Protein AF-A0A2D4GLW4-F1 (afdb_monomer)

Structure (mmCIF, N/CA/C/O backbone):
data_AF-A0A2D4GLW4-F1
#
_entry.id   AF-A0A2D4GLW4-F1
#
loop_
_atom_site.group_PDB
_atom_site.id
_atom_site.type_symbol
_atom_site.label_atom_id
_atom_site.label_alt_id
_atom_site.label_comp_id
_atom_site.label_asym_id
_atom_site.label_entity_id
_atom_site.label_seq_id
_atom_site.pdbx_PDB_ins_code
_atom_site.Cartn_x
_atom_site.Cartn_y
_atom_site.Cartn_z
_atom_site.occupancy
_atom_site.B_iso_or_equiv
_atom_site.auth_seq_id
_atom_site.auth_comp_id
_atom_site.auth_asym_id
_atom_site.auth_atom_id
_atom_site.pdbx_PDB_model_num
ATOM 1 N N . MET A 1 1 ? 34.005 10.440 -14.969 1.00 48.97 1 MET A N 1
ATOM 2 C CA . MET A 1 1 ? 32.680 9.782 -14.919 1.00 48.97 1 MET A CA 1
ATOM 3 C C . MET A 1 1 ? 31.689 10.668 -15.653 1.00 48.97 1 MET A C 1
ATOM 5 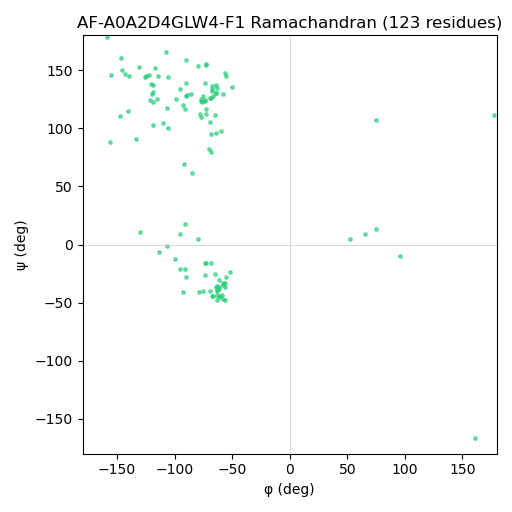O O . MET A 1 1 ? 31.337 11.724 -15.141 1.00 48.97 1 MET A O 1
ATOM 9 N N . GLY A 1 2 ? 31.358 10.321 -16.899 1.00 56.38 2 GLY A N 1
ATOM 10 C CA . GLY A 1 2 ? 30.491 11.140 -17.747 1.00 56.38 2 GLY A CA 1
ATOM 11 C C . GLY A 1 2 ? 29.089 11.242 -17.156 1.00 56.38 2 GLY A C 1
ATOM 12 O O . GLY A 1 2 ? 28.498 10.227 -16.790 1.00 56.38 2 GLY A O 1
ATOM 13 N N . ARG A 1 3 ? 28.567 12.466 -17.048 1.00 59.78 3 ARG A N 1
ATOM 14 C CA . ARG A 1 3 ? 27.148 12.727 -16.795 1.00 59.78 3 ARG A CA 1
ATOM 15 C C . ARG A 1 3 ? 26.378 12.295 -18.045 1.00 59.78 3 ARG A C 1
ATOM 17 O O . ARG A 1 3 ? 26.107 13.122 -18.904 1.00 59.78 3 ARG A O 1
ATOM 24 N N . GLY A 1 4 ? 26.136 10.992 -18.186 1.00 67.00 4 GLY A N 1
ATOM 25 C CA . GLY A 1 4 ? 25.185 10.485 -19.172 1.00 67.00 4 GLY A CA 1
ATOM 26 C C . GLY A 1 4 ? 23.835 11.151 -18.940 1.00 67.00 4 GLY A C 1
ATOM 27 O O . GLY A 1 4 ? 23.490 11.455 -17.790 1.00 67.00 4 GLY A O 1
ATOM 28 N N . ASP A 1 5 ? 23.124 11.411 -20.031 1.00 85.12 5 ASP A N 1
ATOM 29 C CA . ASP A 1 5 ? 21.783 11.976 -20.000 1.00 85.12 5 ASP A CA 1
ATOM 30 C C . ASP A 1 5 ? 20.911 11.162 -19.030 1.00 85.12 5 ASP A C 1
ATOM 32 O O . ASP A 1 5 ? 21.006 9.933 -18.953 1.00 85.12 5 ASP A O 1
ATOM 36 N N . TRP A 1 6 ? 20.132 11.840 -18.192 1.00 88.12 6 TRP A N 1
ATOM 37 C CA . TRP A 1 6 ? 19.430 11.186 -17.083 1.00 88.12 6 TRP A CA 1
ATOM 38 C C . TRP A 1 6 ? 18.445 10.122 -17.582 1.00 88.12 6 TRP A C 1
ATOM 40 O O . TRP A 1 6 ? 18.273 9.099 -16.918 1.00 88.12 6 TRP A O 1
ATOM 50 N N . TYR A 1 7 ? 17.893 10.325 -18.780 1.00 90.75 7 TYR A N 1
ATOM 51 C CA . TYR A 1 7 ? 17.074 9.356 -19.499 1.00 90.75 7 TYR A CA 1
ATOM 52 C C . TYR A 1 7 ? 17.814 8.032 -19.714 1.00 90.75 7 TYR A C 1
ATOM 54 O O . TYR A 1 7 ? 17.312 6.979 -19.337 1.00 90.75 7 TYR A O 1
ATOM 62 N N . GLU A 1 8 ? 19.063 8.071 -20.183 1.00 90.38 8 GLU A N 1
ATOM 63 C CA . GLU A 1 8 ? 19.867 6.867 -20.426 1.00 90.38 8 GLU A CA 1
ATOM 64 C C . GLU A 1 8 ? 20.137 6.083 -19.128 1.00 90.38 8 GLU A C 1
ATOM 66 O O . GLU A 1 8 ? 20.178 4.849 -19.108 1.00 90.38 8 GLU A O 1
ATOM 71 N N . ARG A 1 9 ? 20.315 6.795 -18.008 1.00 88.75 9 ARG A N 1
ATOM 72 C CA . ARG A 1 9 ? 20.504 6.169 -16.690 1.00 88.75 9 ARG A CA 1
ATOM 73 C C . ARG A 1 9 ? 19.230 5.492 -16.207 1.00 88.75 9 ARG A C 1
ATOM 75 O O . ARG A 1 9 ? 19.312 4.402 -15.640 1.00 88.75 9 ARG A O 1
ATOM 82 N N . ILE A 1 10 ? 18.081 6.124 -16.430 1.00 92.06 10 ILE A N 1
ATOM 83 C CA . ILE A 1 10 ? 16.782 5.542 -16.101 1.00 92.06 10 ILE A CA 1
ATOM 84 C C . ILE A 1 10 ? 16.507 4.330 -16.980 1.00 92.06 10 ILE A C 1
ATOM 86 O O . ILE A 1 10 ? 16.147 3.292 -16.439 1.00 92.06 10 ILE A O 1
ATOM 90 N N . ASP A 1 11 ? 16.765 4.399 -18.283 1.00 91.19 11 ASP A N 1
ATOM 91 C CA . ASP A 1 11 ? 16.563 3.269 -19.192 1.00 91.19 11 ASP A CA 1
ATOM 92 C C . ASP A 1 11 ? 17.402 2.057 -18.774 1.00 91.19 11 ASP A C 1
ATOM 94 O O . ASP A 1 11 ? 16.897 0.934 -18.695 1.00 91.19 11 ASP A O 1
ATOM 98 N N . LYS A 1 12 ? 18.672 2.278 -18.410 1.00 89.06 12 LYS A N 1
ATOM 99 C CA . LYS A 1 12 ? 19.558 1.228 -17.881 1.00 89.06 12 LYS A CA 1
ATOM 100 C C . LYS A 1 12 ? 19.059 0.660 -16.551 1.00 89.06 12 LYS A C 1
ATOM 102 O O . LYS A 1 12 ? 19.071 -0.557 -16.369 1.00 89.06 12 LYS A O 1
ATOM 107 N N . MET A 1 13 ? 18.615 1.519 -15.632 1.00 91.19 13 MET A N 1
ATOM 108 C CA . MET A 1 13 ? 18.058 1.108 -14.339 1.00 91.19 13 MET A CA 1
ATOM 109 C C . MET A 1 13 ? 16.779 0.286 -14.518 1.00 91.19 13 MET A C 1
ATOM 111 O O . MET A 1 13 ? 16.647 -0.783 -13.924 1.00 91.19 13 MET A O 1
ATOM 115 N N . LEU A 1 14 ? 15.851 0.762 -15.349 1.00 91.38 14 LEU A N 1
ATOM 116 C CA . LEU A 1 14 ? 14.602 0.076 -15.649 1.00 91.38 14 LEU A CA 1
ATOM 117 C C . LEU A 1 14 ? 14.890 -1.270 -16.299 1.00 91.38 14 LEU A C 1
ATOM 119 O O . LEU A 1 14 ? 14.314 -2.268 -15.879 1.00 91.38 14 LEU A O 1
ATOM 123 N N . LEU A 1 15 ? 15.809 -1.337 -17.266 1.00 89.06 15 LEU A N 1
ATOM 124 C CA . LEU A 1 15 ? 16.198 -2.606 -17.871 1.00 89.06 15 LEU A CA 1
ATOM 125 C C . LEU A 1 15 ? 16.720 -3.588 -16.815 1.00 89.06 15 LEU A C 1
ATOM 127 O O . LEU A 1 15 ? 16.263 -4.727 -16.789 1.00 89.06 15 LEU A O 1
ATOM 131 N N . ALA A 1 16 ? 17.615 -3.149 -15.922 1.00 87.00 16 ALA A N 1
ATOM 132 C CA . ALA A 1 16 ? 18.152 -3.981 -14.845 1.00 87.00 16 ALA A CA 1
ATOM 133 C C . ALA A 1 16 ? 17.056 -4.482 -13.889 1.00 87.00 16 ALA A C 1
ATOM 135 O O . ALA A 1 16 ? 17.014 -5.670 -13.565 1.00 87.00 16 ALA A O 1
ATOM 136 N N . GLN A 1 17 ? 16.128 -3.613 -13.488 1.00 89.94 17 GLN A N 1
ATOM 137 C CA . GLN A 1 17 ? 15.001 -3.988 -12.633 1.00 89.94 17 GLN A CA 1
ATOM 138 C C . GLN A 1 17 ? 14.074 -5.002 -13.321 1.00 89.94 17 GLN A C 1
ATOM 140 O O . GLN A 1 17 ? 13.647 -5.962 -12.687 1.00 89.94 17 GLN A O 1
ATOM 145 N N . HIS A 1 18 ? 13.817 -4.848 -14.622 1.00 88.56 18 HIS A N 1
ATOM 146 C CA . HIS A 1 18 ? 12.903 -5.719 -15.361 1.00 88.56 18 HIS A CA 1
ATOM 147 C C . HIS A 1 18 ? 13.462 -7.116 -15.644 1.00 88.56 18 HIS A C 1
ATOM 149 O O . HIS A 1 18 ? 12.665 -8.033 -15.835 1.00 88.56 18 HIS A O 1
ATOM 155 N N . ILE A 1 19 ? 14.788 -7.283 -15.714 1.00 87.00 19 ILE A N 1
ATOM 156 C CA . ILE A 1 19 ? 15.440 -8.578 -15.995 1.00 87.00 19 ILE A CA 1
ATOM 157 C C . ILE A 1 19 ? 15.868 -9.323 -14.727 1.00 87.00 19 ILE A C 1
ATOM 159 O O . ILE A 1 19 ? 16.087 -10.530 -14.785 1.00 87.00 19 ILE A O 1
ATOM 163 N N . THR A 1 20 ? 16.017 -8.622 -13.599 1.00 85.00 20 THR A N 1
ATOM 164 C CA . THR A 1 20 ? 16.483 -9.233 -12.350 1.00 85.00 20 THR A CA 1
ATOM 165 C C . THR A 1 20 ? 15.340 -10.027 -11.711 1.00 85.00 20 THR A C 1
ATOM 167 O O . THR A 1 20 ? 14.270 -9.459 -11.474 1.00 85.00 20 THR A O 1
ATOM 170 N N . PRO A 1 21 ? 15.518 -11.332 -11.438 1.00 81.81 21 PRO A N 1
ATOM 171 C CA . PRO A 1 21 ? 14.502 -12.122 -10.758 1.00 81.81 21 PRO A CA 1
ATOM 172 C C . PRO A 1 21 ? 14.339 -11.648 -9.312 1.00 81.81 21 PRO A C 1
ATOM 174 O O . PRO A 1 21 ? 15.321 -11.397 -8.612 1.00 81.81 21 PRO A O 1
ATOM 177 N N . HIS A 1 22 ? 13.093 -11.533 -8.858 1.00 77.62 22 HIS A N 1
ATOM 178 C CA . HIS A 1 22 ? 12.806 -11.199 -7.467 1.00 77.62 22 HIS A CA 1
ATOM 179 C C . HIS A 1 22 ? 13.095 -12.406 -6.563 1.00 77.62 22 HIS A C 1
ATOM 181 O O . HIS A 1 22 ? 12.737 -13.527 -6.918 1.00 77.62 22 HIS A O 1
ATOM 187 N N . SER A 1 23 ? 13.692 -12.197 -5.386 1.00 72.88 23 SER A N 1
ATOM 188 C CA . SER A 1 23 ? 14.076 -13.284 -4.468 1.00 72.88 23 SER A CA 1
ATOM 189 C C . SER A 1 23 ? 12.885 -14.113 -3.981 1.00 72.88 23 SER A C 1
ATOM 191 O O . SER A 1 23 ? 12.999 -15.322 -3.856 1.00 72.88 23 SER A O 1
ATOM 193 N N . THR A 1 24 ? 11.736 -13.477 -3.751 1.00 72.12 24 THR A N 1
ATOM 194 C CA . THR A 1 24 ? 10.498 -14.150 -3.318 1.00 72.12 24 THR A CA 1
ATOM 195 C C . THR A 1 24 ? 9.817 -14.910 -4.457 1.00 72.12 24 TH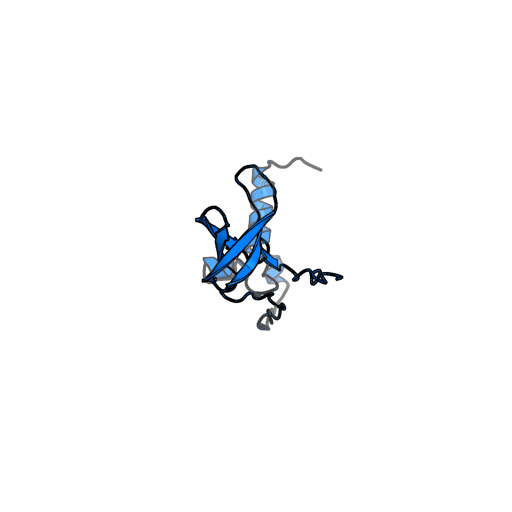R A C 1
ATOM 197 O O . THR A 1 24 ? 9.302 -15.997 -4.257 1.00 72.12 24 THR A O 1
ATOM 200 N N . THR A 1 25 ? 9.785 -14.350 -5.667 1.00 75.12 25 THR A N 1
ATOM 201 C CA . THR A 1 25 ? 8.956 -14.888 -6.763 1.00 75.12 25 THR A CA 1
ATOM 202 C C . THR A 1 25 ? 9.768 -15.739 -7.735 1.00 75.12 25 THR A C 1
ATOM 204 O O . THR A 1 25 ? 9.194 -16.369 -8.617 1.00 75.12 25 THR A O 1
ATOM 207 N N . HIS A 1 26 ? 11.101 -15.689 -7.646 1.00 77.81 26 HIS A N 1
ATOM 208 C CA . HIS A 1 26 ? 12.085 -16.261 -8.577 1.00 77.81 26 HIS A CA 1
ATOM 209 C C . HIS A 1 26 ? 11.902 -15.880 -10.059 1.00 77.81 26 HIS A C 1
ATOM 211 O O . HIS A 1 26 ? 12.661 -16.320 -10.921 1.00 77.81 26 HIS A O 1
ATOM 217 N N . ARG A 1 27 ? 10.936 -15.006 -10.350 1.00 79.31 27 ARG A N 1
ATOM 218 C CA . ARG A 1 27 ? 10.586 -14.485 -11.667 1.00 79.31 27 ARG A CA 1
ATOM 219 C C . ARG A 1 27 ? 10.883 -12.996 -11.716 1.00 79.31 27 ARG A C 1
ATOM 221 O O . ARG A 1 27 ? 10.742 -12.274 -10.727 1.00 79.31 27 ARG A O 1
ATOM 228 N N . SER A 1 28 ? 11.317 -12.545 -12.876 1.00 84.62 28 SER A N 1
ATOM 229 C CA . SER A 1 28 ? 11.564 -11.144 -13.179 1.00 84.62 28 SER A CA 1
ATOM 230 C C . SER A 1 28 ? 10.254 -10.412 -13.510 1.00 84.62 28 SER A C 1
ATOM 232 O O . SER A 1 28 ? 9.303 -11.020 -14.016 1.00 84.62 28 SER A O 1
ATOM 234 N N . PRO A 1 29 ? 10.176 -9.091 -13.285 1.00 85.38 29 PRO A N 1
ATOM 235 C CA . PRO A 1 29 ? 8.998 -8.301 -13.646 1.00 85.38 29 PRO A CA 1
ATOM 236 C C . PRO A 1 29 ? 8.633 -8.415 -15.132 1.00 85.38 29 PRO A C 1
ATOM 238 O O . PRO A 1 29 ? 7.458 -8.484 -15.485 1.00 85.38 29 PRO A O 1
ATOM 241 N N . ALA A 1 30 ? 9.632 -8.491 -16.019 1.00 86.81 30 ALA A N 1
ATOM 242 C CA . ALA A 1 30 ? 9.403 -8.701 -17.444 1.00 86.81 30 ALA A CA 1
ATOM 243 C C . ALA A 1 30 ? 8.704 -10.031 -17.751 1.00 86.81 30 ALA A C 1
ATOM 245 O O . ALA A 1 30 ? 7.878 -10.061 -18.662 1.00 86.81 30 ALA A O 1
ATOM 246 N N . GLU A 1 31 ? 9.040 -11.099 -17.025 1.00 87.19 31 GLU A N 1
ATOM 247 C CA . GLU A 1 31 ? 8.402 -12.411 -17.171 1.00 87.19 31 GLU A CA 1
ATOM 248 C C . GLU A 1 31 ? 6.957 -12.376 -16.705 1.00 87.19 31 GLU A C 1
ATOM 250 O O . GLU A 1 31 ? 6.087 -12.872 -17.414 1.00 87.19 31 GLU A O 1
ATOM 255 N N . LEU A 1 32 ? 6.695 -11.747 -15.558 1.00 85.69 32 LEU A N 1
ATOM 256 C CA . LEU A 1 32 ? 5.339 -11.603 -15.032 1.00 85.69 32 LEU A CA 1
ATOM 257 C C . LEU A 1 32 ? 4.451 -10.776 -15.971 1.00 85.69 32 LEU A C 1
ATOM 259 O O . LEU A 1 32 ? 3.295 -11.122 -16.179 1.00 85.69 32 LEU A O 1
ATOM 263 N N . LEU A 1 33 ? 4.999 -9.718 -16.576 1.00 86.50 33 LEU A N 1
ATOM 264 C CA . LEU A 1 33 ? 4.251 -8.839 -17.479 1.00 86.50 33 LEU A CA 1
ATOM 265 C C . LEU A 1 33 ? 4.072 -9.411 -18.891 1.00 86.50 33 LEU A C 1
ATOM 267 O O . LEU A 1 33 ? 3.018 -9.233 -19.492 1.00 86.50 33 LEU A O 1
ATOM 271 N N . ARG A 1 34 ? 5.104 -10.048 -19.462 1.00 82.75 34 ARG A N 1
ATOM 272 C CA . ARG A 1 34 ? 5.110 -10.489 -20.874 1.00 82.75 34 ARG A CA 1
ATOM 273 C C . ARG A 1 34 ? 4.960 -11.996 -21.059 1.00 82.75 34 ARG A C 1
ATOM 275 O O . ARG A 1 34 ? 4.998 -12.460 -22.196 1.00 82.75 34 ARG A O 1
ATOM 282 N N . GLY A 1 35 ? 4.870 -12.762 -19.976 1.00 79.38 35 GLY A N 1
ATOM 283 C CA . GLY A 1 35 ? 4.800 -14.225 -20.008 1.00 79.38 35 GLY A CA 1
ATOM 284 C C . GLY A 1 35 ? 6.065 -14.909 -20.542 1.00 79.38 35 GLY A C 1
ATOM 285 O O . GLY A 1 35 ? 6.048 -16.110 -20.793 1.00 79.38 35 GLY A O 1
ATOM 286 N N . ARG A 1 36 ? 7.163 -14.168 -20.752 1.00 80.25 36 ARG A N 1
ATOM 287 C CA . ARG A 1 36 ? 8.440 -14.696 -21.254 1.00 80.25 36 ARG A CA 1
ATOM 288 C C . ARG A 1 36 ? 9.633 -13.962 -20.654 1.00 80.25 36 ARG A C 1
ATOM 290 O O . ARG A 1 36 ? 9.566 -12.756 -20.412 1.00 80.25 36 ARG A O 1
ATOM 297 N N . ARG A 1 37 ? 10.760 -14.664 -20.525 1.00 76.56 37 ARG A N 1
ATOM 298 C CA . ARG A 1 37 ? 12.033 -14.085 -20.080 1.00 76.56 37 ARG A CA 1
ATOM 299 C C . ARG A 1 37 ? 12.678 -13.262 -21.182 1.00 76.56 37 ARG A C 1
ATOM 301 O O . ARG A 1 37 ? 12.873 -13.750 -22.297 1.00 76.56 37 ARG A O 1
ATOM 308 N N . LEU A 1 38 ? 13.039 -12.016 -20.877 1.00 79.19 38 LEU A N 1
ATOM 309 C CA . LEU A 1 38 ? 13.938 -11.265 -21.745 1.00 79.19 38 LEU A CA 1
ATOM 310 C C . LEU A 1 38 ? 15.348 -11.832 -21.609 1.00 79.19 38 LEU A C 1
ATOM 312 O O . LEU A 1 38 ? 15.953 -11.749 -20.544 1.00 79.19 38 LEU A O 1
ATOM 316 N N . ARG A 1 39 ? 15.883 -12.379 -22.700 1.00 74.88 39 ARG A N 1
ATOM 317 C CA . ARG A 1 39 ? 17.269 -12.844 -22.730 1.00 74.88 39 ARG A CA 1
ATOM 318 C C . ARG A 1 39 ? 18.218 -11.664 -22.858 1.00 74.88 39 ARG A C 1
ATOM 320 O O . ARG A 1 39 ? 18.117 -10.881 -23.802 1.00 74.88 39 ARG A O 1
ATOM 327 N N . THR A 1 40 ? 19.160 -11.570 -21.932 1.00 78.19 40 THR A N 1
ATOM 328 C CA . THR A 1 40 ? 20.260 -10.603 -21.975 1.00 78.19 40 THR A CA 1
ATOM 329 C C . THR A 1 40 ? 21.574 -11.311 -22.311 1.00 78.19 40 THR A C 1
ATOM 331 O O . THR A 1 40 ? 21.639 -12.540 -22.258 1.0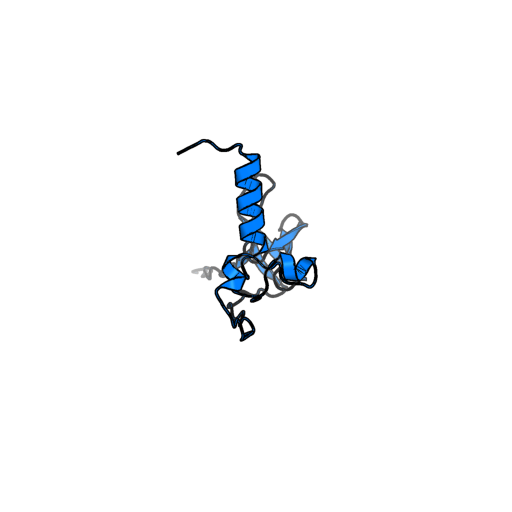0 78.19 40 THR A O 1
ATOM 334 N N . PRO A 1 41 ? 22.645 -10.585 -22.676 1.00 76.62 41 PRO A N 1
ATOM 335 C CA . PRO A 1 41 ? 23.950 -11.200 -22.923 1.00 76.62 41 PRO A CA 1
ATOM 336 C C . PRO A 1 41 ? 24.469 -12.011 -21.728 1.00 76.62 41 PRO A C 1
ATOM 338 O O . PRO A 1 41 ? 25.086 -13.048 -21.933 1.00 76.62 41 PRO A O 1
ATOM 341 N N . LEU A 1 42 ? 24.162 -11.583 -20.496 1.00 72.56 42 LEU A N 1
ATOM 342 C CA . LEU A 1 42 ? 24.507 -12.309 -19.270 1.00 72.56 42 LEU A CA 1
ATOM 343 C C . LEU A 1 42 ? 23.798 -13.673 -19.184 1.00 72.56 42 LEU A C 1
ATOM 345 O O . LEU A 1 42 ? 24.399 -14.657 -18.768 1.00 72.56 42 LEU A O 1
ATOM 349 N N . ASP A 1 43 ? 22.552 -13.753 -19.657 1.00 70.19 43 ASP A N 1
ATOM 350 C CA . ASP A 1 43 ? 21.763 -14.993 -19.724 1.00 70.19 43 ASP A CA 1
ATOM 351 C C . ASP A 1 43 ? 22.379 -16.020 -20.694 1.00 70.19 43 ASP A C 1
ATOM 353 O O . ASP A 1 43 ? 22.222 -17.220 -20.513 1.00 70.19 43 ASP A O 1
ATOM 357 N N . ARG A 1 44 ? 23.159 -15.570 -21.691 1.00 70.06 44 ARG A N 1
ATOM 358 C CA . ARG A 1 44 ? 23.888 -16.462 -22.614 1.00 70.06 44 ARG A CA 1
ATOM 359 C C . ARG A 1 44 ? 25.100 -17.144 -21.976 1.00 70.06 44 ARG A C 1
ATOM 361 O O . ARG A 1 44 ? 25.617 -18.093 -22.554 1.00 70.06 44 ARG A O 1
ATOM 368 N N . VAL A 1 45 ? 25.567 -16.651 -20.828 1.00 74.31 45 VAL A N 1
ATOM 369 C CA . VAL A 1 45 ? 26.745 -17.182 -20.123 1.00 74.31 45 VAL A CA 1
ATOM 370 C C . VAL A 1 45 ? 26.352 -18.269 -19.113 1.00 74.31 45 VAL A C 1
ATOM 372 O O . VAL A 1 45 ? 27.181 -19.108 -18.775 1.00 74.31 45 VAL A O 1
ATOM 375 N N . HIS A 1 46 ? 25.091 -18.310 -18.667 1.00 59.03 46 HIS A N 1
ATOM 376 C CA . HIS A 1 46 ? 24.608 -19.277 -17.677 1.00 59.03 46 HIS A CA 1
ATOM 377 C C . HIS A 1 46 ? 23.649 -20.305 -18.309 1.00 59.03 46 HIS A C 1
ATOM 379 O O . HIS A 1 46 ? 22.491 -19.978 -18.558 1.00 59.03 46 HIS A O 1
ATOM 385 N N . PRO A 1 47 ? 24.082 -21.560 -18.548 1.00 56.28 47 PRO A N 1
ATOM 386 C CA . PRO A 1 47 ? 23.276 -22.542 -19.274 1.00 56.28 47 PRO A CA 1
ATOM 387 C C . PRO A 1 47 ? 22.083 -23.110 -18.494 1.00 56.28 47 PRO A C 1
ATOM 389 O O . PRO A 1 47 ? 21.203 -23.673 -19.130 1.00 56.28 47 PRO A O 1
ATOM 392 N N . ASN A 1 48 ? 22.002 -22.973 -17.165 1.00 55.72 48 ASN A N 1
ATOM 393 C CA . ASN A 1 48 ? 20.906 -23.550 -16.377 1.00 55.72 48 ASN A CA 1
ATOM 394 C C . ASN A 1 48 ? 20.561 -22.690 -15.151 1.00 55.72 48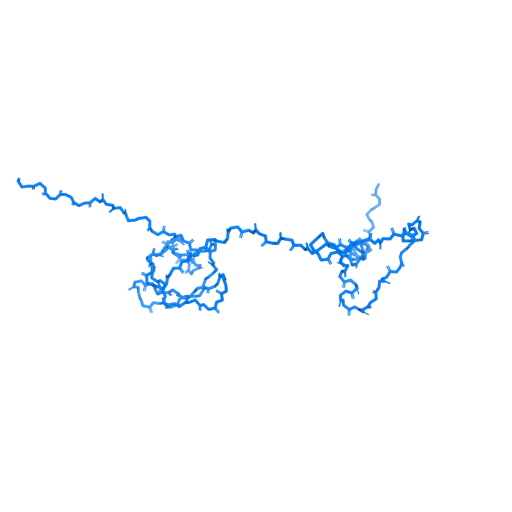 ASN A C 1
ATOM 396 O O . ASN A 1 48 ? 21.322 -22.644 -14.187 1.00 55.72 48 ASN A O 1
ATOM 400 N N . TYR A 1 49 ? 19.386 -22.057 -15.170 1.00 55.38 49 TYR A N 1
ATOM 401 C CA . TYR A 1 49 ? 18.695 -21.580 -13.971 1.00 55.38 49 TYR A CA 1
ATOM 402 C C . TYR A 1 49 ? 17.518 -22.520 -13.728 1.00 55.38 49 TYR A C 1
ATOM 404 O O . TYR A 1 49 ? 16.497 -22.407 -14.400 1.00 55.38 49 TYR A O 1
ATOM 412 N N . ASN A 1 50 ? 17.660 -23.460 -12.798 1.00 49.62 50 ASN A N 1
ATOM 413 C CA . ASN A 1 50 ? 16.529 -24.238 -12.315 1.00 49.62 50 ASN A CA 1
ATOM 414 C C . ASN A 1 50 ? 16.651 -24.438 -10.809 1.00 49.62 50 ASN A C 1
ATOM 416 O O . ASN A 1 50 ? 17.599 -25.077 -10.370 1.00 49.62 50 ASN A O 1
ATOM 420 N N . THR A 1 51 ? 15.709 -23.854 -10.070 1.00 47.56 51 THR A N 1
ATOM 421 C CA . THR A 1 51 ? 14.804 -24.524 -9.119 1.00 47.56 51 THR A CA 1
ATOM 422 C C . THR A 1 51 ? 13.955 -23.432 -8.475 1.00 47.56 51 THR A C 1
ATOM 424 O O . THR A 1 51 ? 14.473 -22.588 -7.745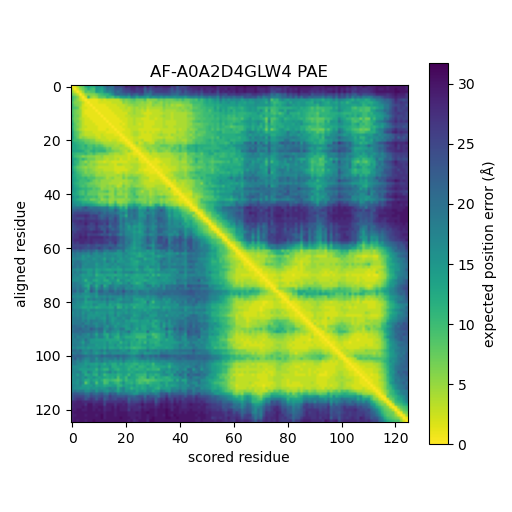 1.00 47.56 51 THR A O 1
ATOM 427 N N . GLU A 1 52 ? 12.661 -23.420 -8.795 1.00 53.97 52 GLU A N 1
ATOM 428 C CA . GLU A 1 52 ? 11.657 -22.610 -8.106 1.00 53.97 52 GLU A CA 1
ATOM 429 C C . GLU A 1 52 ? 11.468 -23.191 -6.697 1.00 53.97 52 GLU A C 1
ATOM 431 O O . GLU A 1 52 ? 10.881 -24.259 -6.529 1.00 53.97 52 GLU A O 1
ATOM 436 N N . THR A 1 53 ? 11.994 -22.515 -5.678 1.00 55.22 53 THR A N 1
ATOM 437 C CA . THR A 1 53 ? 11.593 -22.741 -4.285 1.00 55.22 53 THR A CA 1
ATOM 438 C C . THR A 1 53 ? 10.415 -21.824 -3.966 1.00 55.22 53 THR A C 1
ATOM 440 O O . THR A 1 53 ? 10.504 -20.626 -4.234 1.00 55.22 53 THR A O 1
ATOM 443 N N . PRO A 1 54 ? 9.295 -22.330 -3.426 1.00 53.34 54 PRO A N 1
ATOM 444 C CA . PRO A 1 54 ? 8.222 -21.459 -2.974 1.00 53.34 54 PRO A CA 1
ATOM 445 C C . PRO A 1 54 ? 8.722 -20.589 -1.806 1.00 53.34 54 PRO A C 1
ATOM 447 O O . PRO A 1 54 ? 9.417 -21.094 -0.924 1.00 53.34 54 PRO A O 1
ATOM 450 N N . PRO A 1 55 ? 8.399 -19.287 -1.783 1.00 53.53 55 PRO A N 1
ATOM 451 C CA . PRO A 1 55 ? 8.771 -18.418 -0.678 1.00 53.53 55 PRO A CA 1
ATOM 452 C C . PRO A 1 55 ? 7.924 -18.726 0.562 1.00 53.53 55 PRO A C 1
ATOM 454 O O . PRO A 1 55 ? 6.731 -18.417 0.605 1.00 53.53 55 PRO A O 1
ATOM 457 N N . ASP A 1 56 ? 8.555 -19.257 1.606 1.00 49.41 56 ASP A N 1
ATOM 458 C CA . ASP A 1 56 ? 7.963 -19.336 2.941 1.00 49.41 56 ASP A CA 1
ATOM 459 C C . ASP A 1 56 ? 7.824 -17.925 3.526 1.00 49.41 56 ASP A C 1
ATOM 461 O O . ASP A 1 56 ? 8.749 -17.350 4.101 1.00 49.41 56 ASP A O 1
ATOM 465 N N . SER A 1 57 ? 6.642 -17.332 3.363 1.00 54.56 57 SER A N 1
ATOM 466 C CA . SER A 1 57 ? 6.295 -16.046 3.975 1.00 54.56 57 SER A CA 1
ATOM 467 C C . SER A 1 57 ? 5.778 -16.268 5.397 1.00 54.56 57 SER A C 1
ATOM 469 O O . SER A 1 57 ? 4.631 -15.962 5.710 1.00 54.56 57 SER A O 1
ATOM 471 N N . THR A 1 58 ? 6.621 -16.822 6.267 1.00 55.16 58 THR A N 1
ATOM 472 C CA . THR A 1 58 ? 6.296 -17.046 7.684 1.00 55.16 58 THR A CA 1
ATOM 473 C C . THR A 1 58 ? 6.749 -15.844 8.507 1.00 55.16 58 THR A C 1
ATOM 475 O O . THR A 1 58 ? 7.713 -15.900 9.265 1.00 55.16 58 THR A O 1
ATOM 478 N N . GLY A 1 59 ? 6.070 -14.713 8.326 1.00 54.94 59 GLY A N 1
ATOM 479 C CA . GLY A 1 59 ? 6.167 -13.587 9.251 1.00 54.94 59 GLY A CA 1
ATOM 480 C C . GLY A 1 59 ? 5.098 -13.730 10.327 1.00 54.94 59 GLY A C 1
ATOM 481 O O . GLY A 1 59 ? 3.928 -13.901 9.998 1.00 54.94 59 GLY A O 1
ATOM 482 N N . TRP A 1 60 ? 5.472 -13.661 11.606 1.00 52.12 60 TRP A N 1
ATOM 483 C CA . TRP A 1 60 ? 4.512 -13.562 12.709 1.00 52.12 60 TRP A CA 1
ATOM 484 C C . TRP A 1 60 ? 3.679 -12.285 12.527 1.00 52.12 60 TRP A C 1
ATOM 486 O O . TRP A 1 60 ? 4.122 -11.183 12.856 1.00 52.12 60 TRP A O 1
ATOM 496 N N . CYS A 1 61 ? 2.481 -12.412 11.960 1.00 60.62 61 CYS A N 1
ATOM 497 C CA . CYS A 1 61 ? 1.553 -11.297 11.861 1.00 60.62 61 CYS A CA 1
ATOM 498 C C . CYS A 1 61 ? 0.973 -11.031 13.249 1.00 60.62 61 CYS A C 1
ATOM 500 O O . CYS A 1 61 ? 0.378 -11.914 13.866 1.00 60.62 61 CYS A O 1
ATOM 502 N N . ARG A 1 62 ? 1.118 -9.794 13.735 1.00 74.12 62 ARG A N 1
ATOM 503 C CA . ARG A 1 62 ? 0.273 -9.311 14.832 1.00 74.12 62 ARG A CA 1
ATOM 504 C C . ARG A 1 62 ? -1.189 -9.457 14.383 1.00 74.12 62 ARG A C 1
ATOM 506 O O . ARG A 1 62 ? -1.479 -9.383 13.191 1.00 74.12 62 ARG A O 1
ATOM 513 N N . GLN A 1 63 ? -2.101 -9.720 15.305 1.00 80.81 63 GLN A N 1
ATOM 514 C CA . GLN A 1 63 ? -3.533 -9.812 15.018 1.00 80.81 63 GLN A CA 1
ATOM 515 C C . GLN A 1 63 ? -4.286 -9.140 16.156 1.00 80.81 63 GLN A C 1
ATOM 517 O O . GLN A 1 63 ? -3.850 -9.211 17.304 1.00 80.81 63 GLN A O 1
ATOM 522 N N . PHE A 1 64 ? -5.391 -8.486 15.822 1.00 82.81 64 PHE A N 1
ATOM 523 C CA . PHE A 1 64 ? -6.278 -7.867 16.797 1.00 82.81 64 PHE A CA 1
ATOM 524 C C . PHE A 1 64 ? -7.697 -8.395 16.606 1.00 82.81 64 PHE A C 1
ATOM 526 O O . PHE A 1 64 ? -8.119 -8.652 15.472 1.00 82.81 64 PHE A O 1
ATOM 533 N N . ALA A 1 65 ? -8.428 -8.556 17.705 1.00 84.62 65 ALA A N 1
ATOM 534 C CA . ALA A 1 65 ? -9.812 -8.994 17.672 1.00 84.62 65 ALA A CA 1
ATOM 535 C C . ALA A 1 65 ? -10.773 -7.801 17.577 1.00 84.62 65 ALA A C 1
ATOM 537 O O . ALA A 1 65 ? -10.450 -6.660 17.910 1.00 84.62 65 ALA A O 1
ATOM 538 N N . ILE A 1 66 ? -11.989 -8.076 17.107 1.00 86.69 66 ILE A N 1
ATOM 539 C CA . ILE A 1 66 ? -13.081 -7.102 17.149 1.00 86.69 66 ILE A CA 1
ATOM 540 C C . ILE A 1 66 ? -13.403 -6.814 18.620 1.00 86.69 66 ILE A C 1
ATOM 542 O O . ILE A 1 66 ? -13.598 -7.741 19.401 1.00 86.69 66 ILE A O 1
ATOM 546 N N . GLY A 1 67 ? -13.476 -5.535 18.977 1.00 85.06 67 GLY A N 1
ATOM 547 C CA . GLY A 1 67 ? -13.701 -5.066 20.343 1.00 85.06 67 GLY A CA 1
ATOM 548 C C . GLY A 1 67 ? -12.428 -4.719 21.116 1.00 85.06 67 GLY A C 1
ATOM 549 O O . GLY A 1 67 ? -12.540 -4.089 22.167 1.00 85.06 67 GLY A O 1
ATOM 550 N N . ASP A 1 68 ? -11.236 -5.047 20.605 1.00 85.69 68 ASP A N 1
ATOM 551 C CA . ASP A 1 68 ? -9.993 -4.702 21.297 1.00 85.69 68 ASP A CA 1
ATOM 552 C C . ASP A 1 68 ? -9.769 -3.178 21.306 1.00 85.69 68 ASP A C 1
ATOM 554 O O . ASP A 1 68 ? -9.892 -2.520 20.258 1.00 85.69 68 ASP A O 1
ATOM 558 N N . PRO A 1 69 ? -9.411 -2.597 22.468 1.00 87.94 69 PRO A N 1
ATOM 559 C CA . PRO A 1 69 ? -9.007 -1.206 22.549 1.00 87.94 69 PRO A CA 1
ATOM 560 C C . PRO A 1 69 ? -7.602 -1.038 21.958 1.00 87.94 69 PRO A C 1
ATOM 562 O O . PRO A 1 69 ? -6.624 -1.649 22.396 1.00 87.94 69 PRO A O 1
ATOM 565 N N . VAL A 1 70 ? -7.487 -0.167 20.961 1.00 90.50 70 VAL A N 1
ATOM 566 C CA . VAL A 1 70 ? -6.239 0.128 20.252 1.00 90.50 70 VAL A CA 1
ATOM 567 C C . VAL A 1 70 ? -6.012 1.633 20.159 1.00 90.50 70 VAL A C 1
ATOM 569 O O . VAL A 1 70 ? -6.940 2.435 20.156 1.00 90.50 70 VAL A O 1
ATOM 572 N N . TYR A 1 71 ? -4.758 2.050 20.071 1.00 89.50 71 TYR A N 1
ATOM 573 C CA . TYR A 1 71 ? -4.415 3.386 19.607 1.00 89.50 71 TYR A CA 1
ATOM 574 C C . TYR A 1 71 ? -4.221 3.370 18.098 1.00 89.50 71 TYR A C 1
ATOM 576 O O . TYR A 1 71 ? -3.601 2.462 17.549 1.00 89.50 71 TYR A O 1
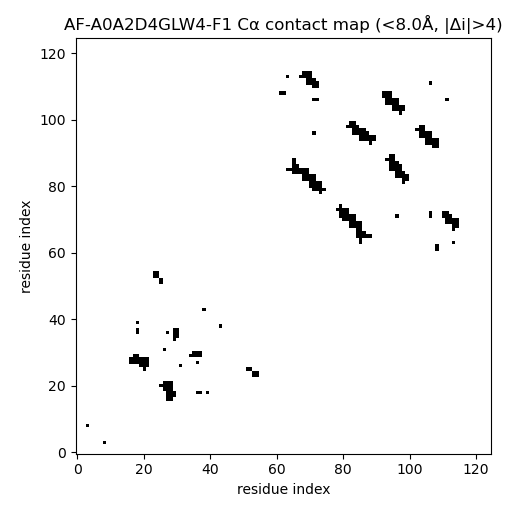ATOM 584 N N . VAL A 1 72 ? -4.719 4.406 17.438 1.00 90.44 72 VAL A N 1
ATOM 585 C CA . VAL A 1 72 ? -4.732 4.523 15.985 1.00 90.44 72 VAL A CA 1
ATOM 586 C C . VAL A 1 72 ? -3.973 5.763 15.551 1.00 90.44 72 VAL A C 1
ATOM 588 O O . VAL A 1 72 ? -4.152 6.834 16.137 1.00 90.44 72 VAL A O 1
ATOM 591 N N . HIS A 1 73 ? -3.170 5.635 14.495 1.00 89.38 73 HIS A N 1
ATOM 592 C CA . HIS A 1 73 ? -2.450 6.773 13.940 1.00 89.38 73 HIS A CA 1
ATOM 593 C C . HIS A 1 73 ? -3.403 7.787 13.276 1.00 89.38 73 HIS A C 1
ATOM 595 O O . HIS A 1 73 ? -4.189 7.462 12.374 1.00 89.38 73 HIS A O 1
ATOM 601 N N . ASN A 1 74 ? -3.289 9.043 13.700 1.00 89.94 74 ASN A N 1
ATOM 602 C CA . ASN A 1 74 ? -4.023 10.189 13.178 1.00 89.94 74 ASN A CA 1
ATOM 603 C C . ASN A 1 74 ? -3.205 10.925 12.103 1.00 89.94 74 ASN A C 1
ATOM 605 O O . ASN A 1 74 ? -2.026 11.206 12.302 1.00 89.94 74 ASN A O 1
ATOM 609 N N . TYR A 1 75 ? -3.832 11.258 10.973 1.00 84.31 75 TYR A N 1
ATOM 610 C CA . TYR A 1 75 ? -3.211 12.022 9.880 1.00 84.31 75 TYR A CA 1
ATOM 611 C C . TYR A 1 75 ? -3.825 13.415 9.678 1.00 84.31 75 TYR A C 1
ATOM 613 O O . TYR A 1 75 ? -3.313 14.192 8.880 1.00 84.31 75 TYR A O 1
ATOM 621 N N . THR A 1 76 ? -4.910 13.760 10.378 1.00 78.06 76 THR A N 1
ATOM 622 C CA . THR A 1 76 ? -5.682 14.990 10.124 1.00 78.06 76 THR A CA 1
ATOM 623 C C . THR A 1 76 ? -5.215 16.196 10.943 1.00 78.06 76 THR A C 1
ATOM 625 O O . THR A 1 76 ? -5.952 17.168 11.055 1.00 78.06 76 THR A O 1
ATOM 628 N N . GLY A 1 77 ? -4.001 16.148 11.503 1.00 73.25 77 GLY A N 1
ATOM 629 C CA . GLY A 1 77 ? -3.462 17.195 12.375 1.00 73.25 77 GLY A CA 1
ATOM 630 C C . GLY A 1 77 ? -4.098 17.144 13.766 1.00 73.25 77 GLY A C 1
ATOM 631 O O . GLY A 1 77 ? -5.267 17.463 13.951 1.00 73.25 77 GLY A O 1
ATOM 632 N N . GLY A 1 78 ? -3.337 16.684 14.755 1.00 81.38 78 GLY A N 1
ATOM 633 C CA . GLY A 1 78 ? -3.808 16.443 16.118 1.00 81.38 78 GLY A CA 1
ATOM 634 C C . GLY A 1 78 ? -2.862 15.492 16.854 1.00 81.38 78 GLY A C 1
ATOM 635 O O . GLY A 1 78 ? -1.757 15.250 16.363 1.00 81.38 78 GLY A O 1
ATOM 636 N N . PRO A 1 79 ? -3.265 14.929 18.008 1.00 84.88 79 PRO A N 1
ATOM 637 C CA . PRO A 1 79 ? -2.465 13.913 18.681 1.00 84.88 79 PRO A CA 1
ATOM 638 C C . PRO A 1 79 ? -2.238 12.727 17.740 1.00 84.88 79 PRO A C 1
ATOM 640 O O . PRO A 1 79 ? -3.188 12.213 17.146 1.00 84.88 79 PRO A O 1
ATOM 643 N N . THR A 1 80 ? -0.975 12.315 17.601 1.00 87.19 80 THR A N 1
ATOM 644 C CA . THR A 1 80 ? -0.535 11.279 16.655 1.00 87.19 80 THR A CA 1
ATOM 645 C C . THR A 1 80 ? -1.239 9.947 16.884 1.00 87.19 80 THR A C 1
ATOM 647 O O . THR A 1 80 ? -1.549 9.254 15.924 1.00 87.19 80 THR A O 1
ATOM 650 N N . TRP A 1 81 ? -1.530 9.614 18.142 1.00 89.69 81 TRP A N 1
ATOM 651 C CA . TRP A 1 81 ? -2.189 8.377 18.542 1.00 89.69 81 TRP A CA 1
ATOM 652 C C . TRP A 1 81 ? -3.503 8.687 19.238 1.00 89.69 81 TRP A C 1
ATOM 654 O O . TRP A 1 81 ? -3.533 9.394 20.245 1.00 89.69 81 TRP A O 1
ATOM 664 N N . VAL A 1 82 ? -4.590 8.149 18.699 1.00 89.19 82 VAL A N 1
ATOM 665 C CA . VAL A 1 82 ? -5.942 8.384 19.202 1.00 89.19 82 VAL A CA 1
ATOM 666 C C . VAL A 1 82 ? -6.544 7.054 19.652 1.00 89.19 82 VAL A C 1
ATOM 668 O O . VAL A 1 82 ? -6.456 6.081 18.903 1.00 89.19 82 VAL A O 1
ATOM 671 N N . PRO A 1 83 ? -7.127 6.969 20.860 1.00 90.69 83 PRO A N 1
ATOM 672 C CA . PRO A 1 83 ? -7.759 5.743 21.332 1.00 90.69 83 PRO A CA 1
ATOM 673 C C . PRO A 1 83 ? -9.014 5.422 20.508 1.00 90.69 83 PRO A C 1
ATOM 675 O O . PRO A 1 83 ? -9.883 6.280 20.318 1.00 90.69 83 PRO A O 1
ATOM 678 N N . ALA A 1 84 ? -9.118 4.174 20.063 1.00 90.44 84 ALA A N 1
ATOM 679 C CA . ALA A 1 84 ? -10.212 3.650 19.259 1.00 90.44 84 ALA A CA 1
ATOM 680 C C . ALA A 1 84 ? -10.486 2.170 19.580 1.00 90.44 84 ALA A C 1
ATOM 682 O O . ALA A 1 84 ? -9.632 1.469 20.116 1.00 90.44 84 ALA A O 1
ATOM 683 N N . GLY A 1 85 ? -11.675 1.687 19.232 1.00 91.31 85 GLY A N 1
ATOM 684 C CA . GLY A 1 85 ? -12.022 0.265 19.277 1.00 91.31 85 GLY A CA 1
ATOM 685 C C . GLY A 1 85 ? -12.074 -0.336 17.876 1.00 91.31 85 GLY A C 1
ATOM 686 O O . GLY A 1 85 ? -12.505 0.328 16.931 1.00 91.31 85 GLY A O 1
ATOM 687 N N . ILE A 1 86 ? -11.655 -1.589 17.711 1.00 90.62 86 ILE A N 1
ATOM 688 C CA . ILE A 1 86 ? -11.796 -2.292 16.426 1.00 90.62 86 ILE A CA 1
ATOM 689 C C . ILE A 1 86 ? -13.244 -2.738 16.244 1.00 90.62 86 ILE A C 1
ATOM 691 O O . ILE A 1 86 ? -13.761 -3.514 17.040 1.00 90.62 86 ILE A O 1
ATOM 695 N N . ILE A 1 87 ? -13.885 -2.306 15.158 1.00 90.44 87 ILE A N 1
ATOM 696 C CA . ILE A 1 87 ? -15.253 -2.725 14.816 1.00 90.44 87 ILE A CA 1
ATOM 697 C C . ILE A 1 87 ? -15.237 -3.933 13.884 1.00 90.44 87 ILE A C 1
ATOM 699 O O . ILE A 1 87 ? -16.080 -4.822 13.981 1.00 90.44 87 ILE A O 1
ATOM 703 N N . LYS A 1 88 ? -14.323 -3.937 12.907 1.00 88.50 88 LYS A N 1
ATOM 704 C CA . LYS A 1 88 ? -14.329 -4.934 11.835 1.00 88.50 88 LYS A CA 1
ATOM 705 C C . LYS A 1 88 ? -12.946 -5.120 11.226 1.00 88.50 88 LYS A C 1
ATOM 707 O O . LYS A 1 88 ? -12.214 -4.157 11.025 1.00 88.50 88 LYS A O 1
ATOM 712 N N . THR A 1 89 ? -12.648 -6.348 10.824 1.00 86.88 89 THR A N 1
ATOM 713 C CA . THR A 1 89 ? -11.493 -6.682 9.984 1.00 86.88 89 THR A CA 1
ATOM 714 C C . THR A 1 89 ? -11.904 -6.621 8.508 1.00 86.88 89 THR A C 1
ATOM 716 O O . THR A 1 89 ? -12.793 -7.357 8.077 1.00 86.88 89 THR A O 1
ATOM 719 N N . THR A 1 90 ? -11.306 -5.712 7.734 1.00 85.62 90 THR A N 1
ATOM 720 C CA . THR A 1 90 ? -11.590 -5.516 6.295 1.00 85.62 90 THR A CA 1
ATOM 721 C C . THR A 1 90 ? -10.683 -6.382 5.412 1.00 85.62 90 THR A C 1
ATOM 723 O O . THR A 1 90 ? -11.088 -6.784 4.326 1.00 85.62 90 THR A O 1
ATOM 726 N N . GLY A 1 91 ? -9.479 -6.716 5.882 1.00 79.94 91 GLY A N 1
ATOM 727 C CA . GLY A 1 91 ? -8.532 -7.613 5.211 1.00 79.94 91 GLY A CA 1
ATOM 728 C C . GLY A 1 91 ? -7.528 -8.194 6.205 1.00 79.94 91 GLY A C 1
ATOM 729 O O . GLY A 1 91 ? -7.557 -7.835 7.378 1.00 79.94 91 GLY A O 1
ATOM 730 N N . SER A 1 92 ? -6.612 -9.057 5.755 1.00 79.75 92 SER A N 1
ATOM 731 C CA . SER A 1 92 ? -5.644 -9.734 6.644 1.00 79.75 92 SER A CA 1
ATOM 732 C C . SER A 1 92 ? -4.807 -8.777 7.504 1.00 79.75 92 SER A C 1
ATOM 734 O O . SER A 1 92 ? -4.397 -9.143 8.601 1.00 79.75 92 SER A O 1
ATOM 736 N N . GLN A 1 93 ? -4.582 -7.548 7.027 1.00 83.31 93 GLN A N 1
ATOM 737 C CA . GLN A 1 93 ? -3.815 -6.512 7.728 1.00 83.31 93 GLN A CA 1
ATOM 738 C C . GLN A 1 93 ? -4.549 -5.163 7.809 1.00 83.31 93 GLN A C 1
ATOM 740 O O . GLN A 1 93 ? -3.948 -4.154 8.170 1.00 83.31 93 GLN A O 1
ATOM 745 N N . SER A 1 94 ? -5.838 -5.112 7.463 1.00 86.94 94 SER A N 1
ATOM 746 C CA . SER A 1 94 ? -6.614 -3.866 7.418 1.00 86.94 94 SER A CA 1
ATOM 747 C C . SER A 1 94 ? -7.820 -3.949 8.339 1.00 86.94 94 SER A C 1
ATOM 749 O O . SER A 1 94 ? -8.664 -4.834 8.185 1.00 86.94 94 SER A O 1
ATOM 751 N N . TYR A 1 95 ? -7.926 -2.993 9.257 1.00 90.44 95 TYR A N 1
ATOM 752 C CA . TYR A 1 95 ? -8.982 -2.936 10.262 1.00 90.44 95 TYR A CA 1
ATOM 753 C C . TYR A 1 95 ? -9.747 -1.621 10.165 1.00 90.44 95 TYR A C 1
ATOM 755 O O . TYR A 1 95 ? -9.185 -0.564 9.865 1.00 90.44 95 TYR A O 1
ATOM 763 N N . ARG A 1 96 ? -11.043 -1.700 10.447 1.00 91.62 96 ARG A N 1
ATOM 764 C CA . ARG A 1 96 ? -11.929 -0.561 10.633 1.00 91.62 96 ARG A CA 1
ATOM 765 C C . ARG A 1 96 ? -12.100 -0.315 12.129 1.00 91.62 96 ARG A C 1
ATOM 767 O O . ARG A 1 96 ? -12.486 -1.221 12.870 1.00 91.62 96 ARG A O 1
ATOM 774 N N . VAL A 1 97 ? -11.817 0.910 12.547 1.00 91.44 97 VAL A N 1
ATOM 775 C CA . VAL A 1 97 ? -11.745 1.332 13.948 1.00 91.44 97 VAL A CA 1
ATOM 776 C C . VAL A 1 97 ? -12.661 2.525 14.204 1.00 91.44 97 VAL A C 1
ATOM 778 O O . VAL A 1 97 ? -12.814 3.387 13.337 1.00 91.44 97 VAL A O 1
ATOM 781 N N . GLU A 1 98 ? -13.266 2.567 15.387 1.00 92.38 98 GLU A N 1
ATOM 782 C CA . GLU A 1 98 ? -14.091 3.675 15.869 1.00 92.38 98 GLU A CA 1
ATOM 783 C C . GLU A 1 98 ? -13.351 4.460 16.938 1.00 92.38 98 GLU A C 1
ATOM 785 O O . GLU A 1 98 ? -13.033 3.941 18.009 1.00 92.38 98 GLU A O 1
ATOM 790 N N . THR A 1 99 ? -13.094 5.730 16.660 1.00 88.56 99 THR A N 1
ATOM 791 C CA . THR A 1 99 ? -12.589 6.669 17.661 1.00 88.56 99 THR A CA 1
ATOM 792 C C . THR A 1 99 ? -13.699 7.022 18.654 1.00 88.56 99 THR A C 1
ATOM 794 O O . THR A 1 99 ? -14.869 7.052 18.285 1.00 88.56 99 THR A O 1
ATOM 797 N N . ARG A 1 100 ? -13.350 7.418 19.887 1.00 82.38 100 ARG A N 1
ATOM 798 C CA . ARG A 1 100 ? -14.319 7.919 20.894 1.00 82.38 100 ARG A CA 1
ATOM 799 C C . ARG A 1 100 ? -15.233 9.055 20.403 1.00 82.38 100 ARG A C 1
ATOM 801 O O . ARG A 1 100 ? -16.315 9.244 20.938 1.00 82.38 100 ARG A O 1
ATOM 808 N N . GLU A 1 101 ? -14.803 9.801 19.389 1.00 81.50 101 GLU A N 1
ATOM 809 C CA . GLU A 1 101 ? -15.578 10.862 18.730 1.00 81.50 101 GLU A CA 1
ATOM 810 C C . GLU A 1 101 ? -16.617 10.338 17.712 1.00 81.50 101 GLU A C 1
ATOM 812 O O . GLU A 1 101 ? -17.217 11.135 16.995 1.00 81.50 101 GLU A O 1
ATOM 817 N N . GLY A 1 102 ? -16.795 9.017 17.576 1.00 82.38 102 GLY A N 1
ATOM 818 C CA . GLY A 1 102 ? -17.711 8.396 16.607 1.00 82.38 102 GLY A CA 1
ATOM 819 C C . GLY A 1 102 ? -17.212 8.424 15.157 1.00 82.38 102 GLY A C 1
ATOM 820 O O . GLY A 1 102 ? -17.975 8.191 14.221 1.00 82.38 102 GLY A O 1
ATOM 821 N N . LYS A 1 103 ? -15.929 8.738 14.934 1.00 85.81 103 LYS A N 1
ATOM 822 C CA . LYS A 1 103 ? -15.314 8.723 13.599 1.00 85.81 103 LYS A CA 1
ATOM 823 C C . LYS A 1 103 ? -14.828 7.318 13.261 1.00 85.81 103 LYS A C 1
ATOM 825 O O . LYS A 1 103 ? -14.072 6.722 14.026 1.00 85.81 103 LYS A O 1
ATOM 830 N N . LEU A 1 104 ? -15.209 6.844 12.079 1.00 89.44 104 LEU A N 1
ATOM 831 C CA . LEU A 1 104 ? -14.786 5.559 11.529 1.00 89.44 104 LEU A CA 1
ATOM 832 C C . LEU A 1 104 ? -13.545 5.734 10.659 1.00 89.44 104 LEU A C 1
ATOM 834 O O . LEU A 1 104 ? -13.598 6.440 9.651 1.00 89.44 104 LEU A O 1
ATOM 838 N N . TRP A 1 105 ? -12.447 5.070 11.014 1.00 88.81 105 TRP A N 1
ATOM 839 C CA . TRP A 1 105 ? -11.212 5.060 10.228 1.00 88.81 105 TRP A CA 1
ATOM 840 C C . TRP A 1 105 ? -10.876 3.654 9.738 1.00 88.81 105 TRP A C 1
ATOM 842 O O . TRP A 1 105 ? -11.211 2.659 10.373 1.00 88.81 105 TRP 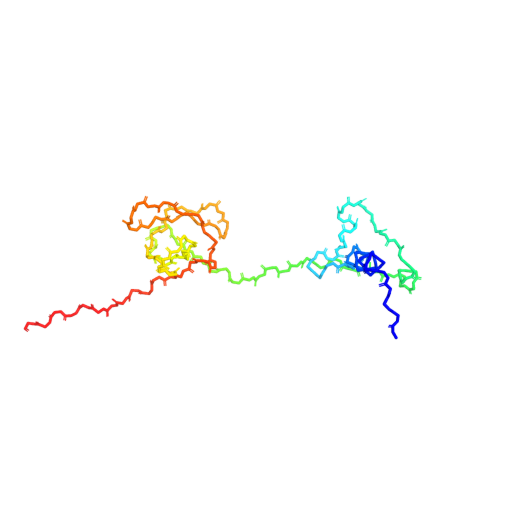A O 1
ATOM 852 N N . GLU A 1 106 ? -10.176 3.579 8.609 1.00 90.81 106 GLU A N 1
ATOM 853 C CA . GLU A 1 106 ? -9.603 2.340 8.082 1.00 90.81 106 GLU A CA 1
ATOM 854 C C . GLU A 1 106 ? -8.081 2.456 8.088 1.00 90.81 106 GLU A C 1
ATOM 856 O O . GLU A 1 106 ? -7.513 3.446 7.603 1.00 90.81 106 GLU A O 1
ATOM 861 N N . ARG A 1 107 ? -7.424 1.485 8.731 1.00 91.25 107 ARG A N 1
ATOM 862 C CA . ARG A 1 107 ? -5.996 1.546 9.054 1.00 91.25 107 ARG A CA 1
ATOM 863 C C . ARG A 1 107 ? -5.322 0.187 8.923 1.00 91.25 107 ARG A C 1
ATOM 865 O O . ARG A 1 107 ? -5.934 -0.857 9.155 1.00 91.25 107 ARG A O 1
ATOM 872 N N . HIS A 1 108 ? -4.054 0.228 8.520 1.00 89.81 108 HIS A N 1
ATOM 873 C CA . HIS A 1 108 ? -3.190 -0.948 8.472 1.00 89.81 108 HIS A CA 1
ATOM 874 C C . HIS A 1 108 ? -2.802 -1.374 9.887 1.00 89.81 108 HIS A C 1
ATOM 876 O O . HIS A 1 108 ? -2.747 -0.535 10.784 1.00 89.81 108 HIS A O 1
ATOM 882 N N . ILE A 1 109 ? -2.469 -2.645 10.088 1.00 87.44 109 ILE A N 1
ATOM 883 C CA . ILE A 1 109 ? -2.074 -3.151 11.402 1.00 87.44 109 ILE A CA 1
ATOM 884 C C . ILE A 1 109 ? -0.863 -2.423 12.003 1.00 87.44 109 ILE A C 1
ATOM 886 O O . ILE A 1 109 ? -0.824 -2.198 13.206 1.00 87.44 109 ILE A O 1
ATOM 890 N N . ASP A 1 110 ? 0.074 -1.966 11.169 1.00 86.75 110 ASP A N 1
ATOM 891 C CA . ASP A 1 110 ? 1.239 -1.184 11.619 1.00 86.75 110 ASP A CA 1
ATOM 892 C C . ASP A 1 110 ? 0.868 0.219 12.126 1.00 86.75 110 ASP A C 1
ATOM 894 O O . ASP A 1 110 ? 1.655 0.880 12.799 1.00 86.75 110 ASP A O 1
ATOM 898 N N . GLN A 1 111 ? -0.339 0.686 11.804 1.00 89.69 111 GLN A N 1
ATOM 899 C CA . GLN A 1 111 ? -0.899 1.960 12.258 1.00 89.69 111 GLN A CA 1
ATOM 900 C C . GLN A 1 111 ? -1.774 1.784 13.509 1.00 89.69 111 GLN A C 1
ATOM 902 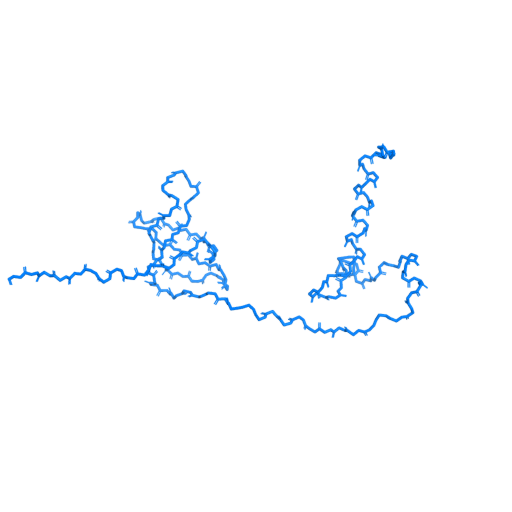O O . GLN A 1 111 ? -2.474 2.725 13.897 1.00 89.69 111 GLN A O 1
ATOM 907 N N . LEU A 1 112 ? -1.754 0.590 14.113 1.00 89.75 112 LEU A N 1
ATOM 908 C CA . LEU A 1 112 ? -2.468 0.234 15.331 1.00 89.75 112 LEU A CA 1
ATOM 909 C C . LEU A 1 112 ? -1.471 -0.171 16.419 1.00 89.75 112 LEU A C 1
ATOM 911 O O . LEU A 1 112 ? -0.533 -0.935 16.189 1.00 89.75 112 LEU A O 1
ATOM 915 N N . LEU A 1 113 ? -1.708 0.302 17.635 1.00 87.44 113 LEU A N 1
ATOM 916 C CA . LEU A 1 113 ? -0.988 -0.119 18.831 1.00 87.44 113 LEU A CA 1
ATOM 917 C C . LEU A 1 113 ? -1.989 -0.724 19.811 1.00 87.44 113 LEU A C 1
ATOM 919 O O . LEU A 1 113 ? -3.006 -0.103 20.109 1.00 87.44 113 LEU A O 1
ATOM 923 N N . GLY A 1 114 ? -1.703 -1.916 20.332 1.00 83.88 114 GLY A N 1
ATOM 924 C CA . GLY A 1 114 ? -2.528 -2.507 21.385 1.00 83.88 114 GLY A CA 1
ATOM 925 C C . GLY A 1 114 ? -2.494 -1.643 22.644 1.00 83.88 114 GLY A C 1
ATOM 926 O O . GLY A 1 114 ? -1.419 -1.197 23.055 1.00 83.88 114 GLY A O 1
ATOM 927 N N . GLN A 1 115 ? -3.650 -1.400 23.263 1.00 78.88 115 GLN A N 1
ATOM 928 C CA . GLN A 1 115 ? -3.672 -0.846 24.613 1.00 78.88 115 GLN A CA 1
ATOM 929 C C . GLN A 1 115 ? -3.370 -1.971 25.600 1.00 78.88 115 GLN A C 1
ATOM 931 O O . GLN A 1 115 ? -4.166 -2.891 25.759 1.00 78.88 115 GLN A O 1
ATOM 936 N N . VAL A 1 116 ? -2.219 -1.907 26.271 1.00 66.38 116 VAL A N 1
ATOM 937 C CA . VAL A 1 116 ? -2.011 -2.726 27.469 1.00 66.38 116 VAL A CA 1
ATOM 938 C C . VAL A 1 116 ? -2.937 -2.154 28.544 1.00 66.38 116 VAL A C 1
ATOM 940 O O . VAL A 1 116 ? -2.888 -0.942 28.772 1.00 66.38 116 VAL A O 1
ATOM 943 N N . PRO A 1 117 ? -3.804 -2.959 29.182 1.00 52.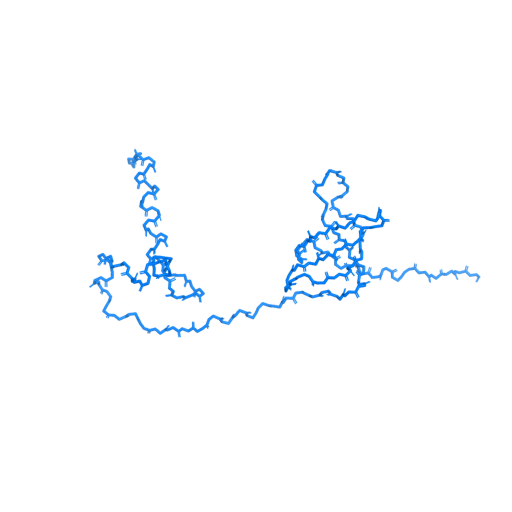53 117 PRO A N 1
ATOM 944 C CA . PRO A 1 117 ? -4.618 -2.459 30.274 1.00 52.53 117 PRO A CA 1
ATOM 945 C C . PRO A 1 117 ? -3.682 -2.075 31.420 1.00 52.53 117 PRO A C 1
ATOM 947 O O . PRO A 1 117 ? -3.051 -2.935 32.031 1.00 52.53 117 PRO A O 1
ATOM 950 N N . SER A 1 118 ? -3.573 -0.777 31.701 1.00 43.44 118 SER A N 1
ATOM 951 C CA . SER A 1 118 ? -3.004 -0.297 32.955 1.00 43.44 118 SER A CA 1
ATOM 952 C C . SER A 1 118 ? -3.922 -0.773 34.078 1.00 43.44 118 SER A C 1
ATOM 954 O O . SER A 1 118 ? -4.962 -0.173 34.339 1.00 43.44 118 SER A O 1
ATOM 956 N N . SER A 1 119 ? -3.582 -1.896 34.700 1.00 46.66 119 SER A N 1
ATOM 957 C CA . SER A 1 119 ? -4.159 -2.322 35.968 1.00 46.66 119 SER A CA 1
ATOM 958 C C . SER A 1 119 ? -3.645 -1.392 37.064 1.00 46.66 119 SER A C 1
ATOM 960 O O . SER A 1 119 ? -2.673 -1.712 37.736 1.00 46.66 119 SER A O 1
ATOM 962 N N . ASP A 1 120 ? -4.273 -0.229 37.201 1.00 46.09 120 ASP A N 1
ATOM 963 C CA . ASP A 1 120 ? -4.115 0.640 38.363 1.00 46.09 120 ASP A CA 1
ATOM 964 C C . ASP A 1 120 ? -5.510 1.090 38.797 1.00 46.09 120 ASP A C 1
ATOM 966 O O . ASP A 1 120 ? -6.105 2.011 38.238 1.00 46.09 120 ASP A O 1
ATOM 970 N N . ASN A 1 121 ? -6.100 0.311 39.703 1.00 41.69 121 ASN A N 1
ATOM 971 C CA . ASN A 1 121 ? -7.266 0.736 40.461 1.00 41.69 121 ASN A CA 1
ATOM 972 C C . ASN A 1 121 ? -7.328 -0.079 41.758 1.00 41.69 121 ASN A C 1
ATOM 974 O O . ASN A 1 121 ? -7.943 -1.146 41.816 1.00 41.69 121 ASN A O 1
ATOM 978 N N . GLN A 1 122 ? -6.655 0.413 42.795 1.00 39.19 122 GLN A N 1
ATOM 979 C CA . GLN A 1 122 ? -6.853 -0.037 44.166 1.00 39.19 122 GLN A CA 1
ATOM 980 C C . GLN A 1 122 ? -7.334 1.178 44.972 1.00 39.19 122 GLN A C 1
ATOM 982 O O . GLN A 1 122 ? -6.531 2.059 45.260 1.00 39.19 122 GLN A O 1
ATOM 987 N N . PRO A 1 123 ? -8.636 1.294 45.293 1.00 49.91 123 PRO A N 1
ATOM 988 C CA . PRO A 1 123 ? -9.087 2.284 46.256 1.00 49.91 123 PRO A CA 1
ATOM 989 C C . PRO A 1 123 ? -8.749 1.779 47.663 1.00 49.91 123 PRO A C 1
ATOM 991 O O . PRO A 1 123 ? -9.324 0.804 48.145 1.00 49.91 123 PRO A O 1
ATOM 994 N N . GLU A 1 124 ? -7.784 2.430 48.302 1.00 37.38 124 GLU A N 1
ATOM 995 C CA . GLU A 1 124 ? -7.559 2.351 49.743 1.00 37.38 124 GLU A CA 1
ATOM 996 C C . GLU A 1 124 ? -8.738 3.003 50.488 1.00 37.38 124 GLU A C 1
ATOM 998 O O . GLU A 1 124 ? -9.164 4.115 50.171 1.00 37.38 124 GLU A O 1
ATOM 1003 N N . THR A 1 125 ? -9.313 2.267 51.438 1.00 42.69 125 THR A N 1
ATOM 1004 C CA . THR A 1 125 ? -10.210 2.770 52.489 1.00 42.69 125 THR A CA 1
ATOM 1005 C C . THR A 1 125 ? -9.598 2.394 53.826 1.00 42.69 125 THR A C 1
ATOM 1007 O O . THR A 1 125 ? -9.062 1.264 53.905 1.00 42.69 125 THR A O 1
#

Mean predicted aligned error: 13.78 Å

Solvent-accessible surface area (backbone atoms only — not comparable to full-atom values): 8017 Å² total; per-residue (Å²): 133,82,86,65,58,67,66,61,54,48,52,52,49,52,51,51,57,32,61,44,54,37,89,61,72,69,46,18,58,38,26,75,74,68,78,44,77,75,82,48,77,71,56,75,75,53,95,75,90,84,78,90,69,84,61,84,81,83,67,92,72,83,85,84,59,72,68,43,55,27,31,32,66,54,85,85,78,72,68,54,64,40,64,26,32,29,71,41,77,79,48,100,54,30,35,31,29,36,32,86,86,74,48,78,45,80,43,47,55,92,44,48,40,80,59,77,81,79,88,77,86,80,88,86,126

Foldseek 3Di:
DDPDDVVVVVVVVVVCQQQDQDPQASDGVVCVVVVDHDDDPVNVVDPDDDDDDHHPPPDPDDDDDQQFWKWFADDPDDPRTFIWGFHDDPDPFWTWTAGPVRDIDIDGNVRIGGDDPPPDDDDDD

Secondary structure (DSSP, 8-state):
-----HHHHHHHHHHHHHHSPPTTTSS-HHHHHHSSPPP-TGGGT-S------------------TT-EEEEE--SSS-SEEEEEEEEEEETTEEEEEETTS-EEEEEGGGEEE-----------

Organism: Micrurus corallinus (NCBI:txid54390)

Nearest PDB structures (foldseek):
  6my0-assembly2_B  TM=8.514E-01  e=4.917E-02  Homo sapiens
  2mwo-assembly1_A  TM=7.753E-01  e=2.704E-02  Homo sapiens
  6rm3-assembly1_LM0  TM=6.261E-01  e=1.171E-02  Vairimorpha necatrix
  8u4u-assembly4_H  TM=7.412E-01  e=5.883E-02  Homo sapiens
  7qep-assembly1_M4  TM=6.895E-01  e=4.631E-02  Encephalitozoon cuniculi GB-M1

Sequence (125 aa):
MGRGDWYERIDKMLLAQHITPHSTTHRSPAELLRGRRLRTPLDRVHPNYNTETPPDSTGWCRQFAIGDPVYVHNYTGGPTWVPAGIIKTTGSQSYRVETREGKLWERHIDQLLGQVPSSDNQPET

pLDDT: mean 77.02, std 15.25, range [37.38, 92.38]

Radius of gyration: 24.67 Å; Cα contacts (8 Å, |Δi|>4): 147; chains: 1; bounding box: 50×42×75 Å

InterPro domains:
  IPR036397 Ribonuclease H superfamily [G3DSA:3.30.420.10] (2-57)